Protein AF-A0A4Y3WJS7-F1 (afdb_monomer_lite)

pLDDT: mean 72.76, std 5.84, range [54.69, 83.44]

Sequence (71 aa):
MDIDELKSDLRSQVDAIVASTKQDDMNSLRESIDATPETLSALKAKGRNSAQVVAINIDKEGVLTLFTRAT

Radius of gyration: 11.82 Å; chains: 1; bounding box: 25×26×28 Å

Structure (mmCIF, N/CA/C/O backbone):
data_AF-A0A4Y3WJS7-F1
#
_entry.id   AF-A0A4Y3WJS7-F1
#
loop_
_atom_site.group_PDB
_atom_site.id
_atom_site.type_symbol
_atom_site.label_atom_id
_atom_site.label_alt_id
_atom_site.label_comp_id
_atom_site.label_asym_id
_atom_site.label_entity_id
_atom_site.label_seq_id
_atom_site.pdbx_PDB_ins_code
_atom_site.Cartn_x
_atom_site.Cartn_y
_atom_site.Cartn_z
_atom_site.occupancy
_atom_site.B_iso_or_equiv
_atom_site.auth_seq_id
_atom_site.auth_comp_id
_atom_site.auth_asym_id
_atom_site.auth_atom_id
_atom_site.pdbx_PDB_model_num
ATOM 1 N N . MET A 1 1 ? 1.743 -7.438 0.121 1.00 63.19 1 MET A N 1
ATOM 2 C CA . MET A 1 1 ? 1.149 -8.396 1.076 1.00 63.19 1 MET A CA 1
ATOM 3 C C . MET A 1 1 ? -0.347 -8.229 0.951 1.00 63.19 1 MET A C 1
ATOM 5 O O . MET A 1 1 ? -0.784 -7.081 0.895 1.00 63.19 1 MET A O 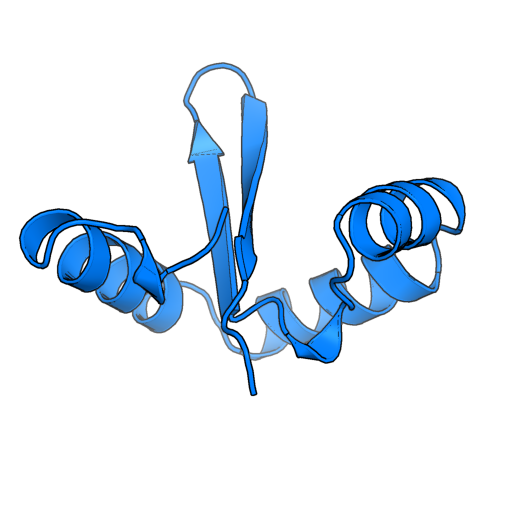1
ATOM 9 N N . ASP A 1 2 ? -1.105 -9.311 0.832 1.00 65.38 2 ASP A N 1
ATOM 10 C CA . ASP A 1 2 ? -2.547 -9.186 0.671 1.00 65.38 2 ASP A CA 1
ATOM 11 C C . ASP A 1 2 ? -3.226 -8.959 2.010 1.00 65.38 2 ASP A C 1
ATOM 13 O O . ASP A 1 2 ? -3.070 -9.737 2.949 1.00 65.38 2 ASP A O 1
ATOM 17 N N . ILE A 1 3 ? -3.995 -7.873 2.089 1.00 64.62 3 ILE A N 1
ATOM 18 C CA . ILE A 1 3 ? -4.809 -7.570 3.273 1.00 64.62 3 ILE A CA 1
ATOM 19 C C . ILE A 1 3 ? -5.809 -8.692 3.536 1.00 64.62 3 ILE A C 1
ATOM 21 O O . ILE A 1 3 ? -6.180 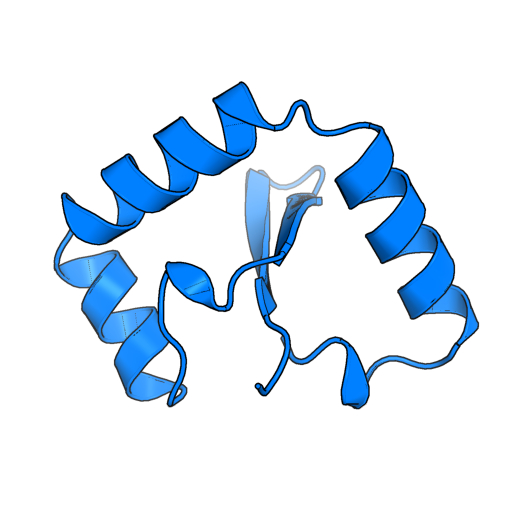-8.926 4.685 1.00 64.62 3 ILE A O 1
ATOM 25 N N . ASP A 1 4 ? -6.215 -9.409 2.487 1.00 67.62 4 ASP A N 1
ATOM 26 C CA . ASP A 1 4 ? -7.165 -10.500 2.627 1.00 67.62 4 ASP A CA 1
ATOM 27 C C . ASP A 1 4 ? -6.609 -11.725 3.356 1.00 67.62 4 ASP A C 1
ATOM 29 O O . ASP A 1 4 ? -7.333 -12.376 4.111 1.00 67.62 4 ASP A O 1
ATOM 33 N N . GLU A 1 5 ? -5.302 -11.956 3.227 1.00 65.25 5 GLU A N 1
ATOM 34 C CA . GLU A 1 5 ? -4.571 -13.021 3.917 1.00 65.25 5 GLU A CA 1
ATOM 35 C C . GLU A 1 5 ? -4.130 -12.619 5.337 1.00 65.25 5 GLU A C 1
ATOM 37 O O . GLU A 1 5 ? -3.695 -13.460 6.127 1.00 65.25 5 GLU A O 1
ATOM 42 N N . LEU A 1 6 ? -4.266 -11.338 5.700 1.00 65.25 6 LEU A N 1
ATOM 43 C CA . LEU A 1 6 ? -3.982 -10.852 7.046 1.00 65.25 6 LEU A CA 1
ATOM 44 C C . LEU A 1 6 ? -5.116 -11.228 8.015 1.00 65.25 6 LEU A C 1
ATOM 46 O O . LEU A 1 6 ? -6.299 -10.978 7.759 1.00 65.25 6 LEU A O 1
ATOM 50 N N . LYS A 1 7 ? -4.739 -11.769 9.185 1.00 66.31 7 LYS A N 1
ATOM 51 C CA . LYS A 1 7 ? -5.653 -11.955 10.328 1.00 66.31 7 LYS A CA 1
ATOM 52 C C . LYS A 1 7 ? -6.365 -10.637 10.659 1.00 66.31 7 LYS A C 1
ATOM 54 O O . LYS A 1 7 ? -5.775 -9.568 10.523 1.00 66.31 7 LYS A O 1
ATOM 59 N N . SER A 1 8 ? -7.608 -10.719 11.140 1.00 65.31 8 SER A N 1
ATOM 60 C CA . SER A 1 8 ? -8.466 -9.551 11.410 1.00 65.31 8 SER A CA 1
ATOM 61 C C . SER A 1 8 ? -7.798 -8.469 12.278 1.00 65.31 8 SER A C 1
ATOM 63 O O . SER A 1 8 ? -7.975 -7.286 12.010 1.00 65.31 8 SER A O 1
ATOM 65 N N . ASP A 1 9 ? -6.971 -8.855 13.253 1.00 60.25 9 ASP A N 1
ATOM 66 C CA . ASP A 1 9 ? -6.173 -7.926 14.073 1.00 60.25 9 ASP A CA 1
ATOM 67 C C . ASP A 1 9 ? -5.166 -7.087 13.272 1.00 60.25 9 ASP A C 1
ATOM 69 O O . ASP A 1 9 ? -4.923 -5.918 13.574 1.00 60.25 9 ASP A O 1
ATOM 73 N N . LEU A 1 10 ? -4.568 -7.673 12.234 1.00 66.81 10 LEU A N 1
ATOM 74 C CA . LEU A 1 10 ? -3.628 -6.972 11.363 1.00 66.81 10 LEU A CA 1
ATOM 75 C C . LEU A 1 10 ? -4.371 -6.099 10.349 1.00 66.81 10 LEU A C 1
ATOM 77 O O . LEU A 1 10 ? -3.887 -5.021 10.024 1.00 66.81 10 LEU A O 1
ATOM 81 N N . ARG A 1 11 ? -5.572 -6.501 9.908 1.00 67.06 11 ARG A N 1
ATOM 82 C CA . ARG A 1 11 ? -6.457 -5.655 9.086 1.00 67.06 11 ARG A CA 1
ATOM 83 C C . ARG A 1 11 ? -6.780 -4.334 9.780 1.00 67.06 11 ARG A C 1
ATOM 85 O O . ARG A 1 11 ? -6.624 -3.295 9.157 1.00 67.06 11 ARG A O 1
ATOM 92 N N . SER A 1 12 ? -7.140 -4.350 11.066 1.00 69.62 12 SER A N 1
ATOM 93 C CA . SER A 1 12 ? -7.420 -3.113 11.813 1.00 69.62 12 SER A CA 1
ATOM 94 C C . SER A 1 12 ? -6.198 -2.205 11.959 1.00 69.62 12 SER A C 1
ATOM 96 O O . SER A 1 12 ? -6.336 -0.987 11.885 1.00 69.62 12 SER A O 1
ATOM 98 N N . GLN A 1 13 ? -4.998 -2.771 12.125 1.00 66.31 13 GLN A N 1
ATOM 99 C CA . GLN A 1 13 ? -3.762 -1.981 12.104 1.00 66.31 13 GLN A CA 1
ATOM 100 C C . GLN A 1 13 ? -3.505 -1.378 10.725 1.00 66.31 13 GLN A C 1
ATOM 102 O O . GLN A 1 13 ? -3.125 -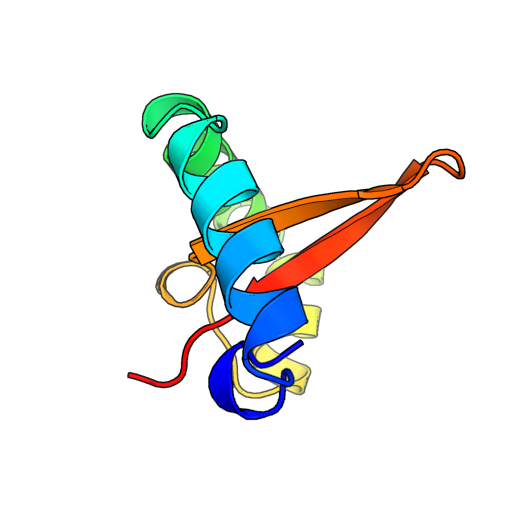0.215 10.631 1.00 66.31 13 GLN A O 1
ATOM 107 N N . VAL A 1 14 ? -3.753 -2.139 9.660 1.00 69.44 14 VAL A N 1
ATOM 108 C CA . VAL A 1 14 ? -3.632 -1.635 8.294 1.00 69.44 14 VAL A CA 1
ATOM 109 C C . VAL A 1 14 ? -4.645 -0.520 8.040 1.00 69.44 14 VAL A C 1
ATOM 111 O O . VAL A 1 14 ? -4.229 0.541 7.602 1.00 69.44 14 VAL A O 1
ATOM 114 N N . ASP A 1 15 ? -5.920 -0.684 8.390 1.00 68.69 15 ASP A N 1
ATOM 115 C CA . ASP A 1 15 ? -6.943 0.369 8.286 1.00 68.69 15 ASP A CA 1
ATOM 116 C C . ASP A 1 15 ? -6.575 1.626 9.083 1.00 68.69 15 ASP A C 1
ATOM 118 O O . ASP A 1 15 ? -6.743 2.737 8.590 1.00 68.69 15 ASP A O 1
ATOM 122 N N . ALA A 1 16 ? -6.005 1.481 10.282 1.00 70.75 16 ALA A N 1
ATOM 123 C CA . ALA A 1 16 ? -5.515 2.619 11.059 1.00 70.75 16 ALA A CA 1
ATOM 124 C C . ALA A 1 16 ? -4.347 3.336 10.361 1.00 70.75 16 ALA A C 1
ATOM 126 O O . ALA A 1 16 ? -4.281 4.565 10.367 1.00 70.75 16 ALA A O 1
ATOM 127 N N . ILE A 1 17 ? -3.450 2.586 9.716 1.00 68.69 17 ILE A N 1
ATOM 128 C CA . ILE A 1 17 ? -2.365 3.143 8.902 1.00 68.69 17 ILE A CA 1
ATOM 129 C C . ILE A 1 17 ? -2.929 3.833 7.655 1.00 68.69 17 ILE A C 1
ATOM 131 O O . ILE A 1 17 ? -2.484 4.931 7.336 1.00 68.69 17 ILE A O 1
ATOM 135 N N . VAL A 1 18 ? -3.931 3.255 6.985 1.00 66.50 18 VAL A N 1
ATOM 136 C CA . VAL A 1 18 ? -4.632 3.888 5.852 1.00 66.50 18 VAL A CA 1
ATOM 137 C C . VAL A 1 18 ? -5.305 5.180 6.289 1.00 66.50 18 VAL A C 1
ATOM 139 O O . VAL A 1 18 ? -5.160 6.192 5.619 1.00 66.50 18 VAL A O 1
ATOM 142 N N . ALA A 1 19 ? -6.003 5.165 7.421 1.00 66.25 19 ALA A N 1
ATOM 143 C CA . ALA A 1 19 ? -6.703 6.326 7.953 1.00 66.25 19 ALA A CA 1
ATOM 144 C C . ALA A 1 19 ? -5.740 7.426 8.423 1.00 66.25 19 ALA A C 1
ATOM 146 O O . ALA A 1 19 ? -6.058 8.610 8.323 1.00 66.25 19 ALA A O 1
ATOM 147 N N . SER A 1 20 ? -4.563 7.050 8.932 1.00 66.25 20 SER A N 1
ATOM 148 C CA . SER A 1 20 ? -3.532 8.006 9.346 1.00 66.25 20 SER A CA 1
ATOM 149 C C . SER A 1 20 ? -2.689 8.516 8.175 1.00 66.25 20 SER A C 1
ATOM 151 O O . SER A 1 20 ? -2.105 9.597 8.274 1.00 66.25 20 SER A O 1
ATOM 153 N N . THR A 1 21 ? -2.595 7.752 7.088 1.00 67.56 21 THR A N 1
ATOM 154 C CA . THR A 1 21 ? -1.901 8.159 5.866 1.00 67.56 21 THR A CA 1
ATOM 155 C C . THR A 1 21 ? -2.826 9.063 5.065 1.00 67.56 21 THR A C 1
ATOM 157 O O . THR A 1 21 ? -3.921 8.668 4.675 1.00 67.56 21 THR A O 1
ATOM 160 N N . LYS A 1 22 ? -2.404 10.300 4.797 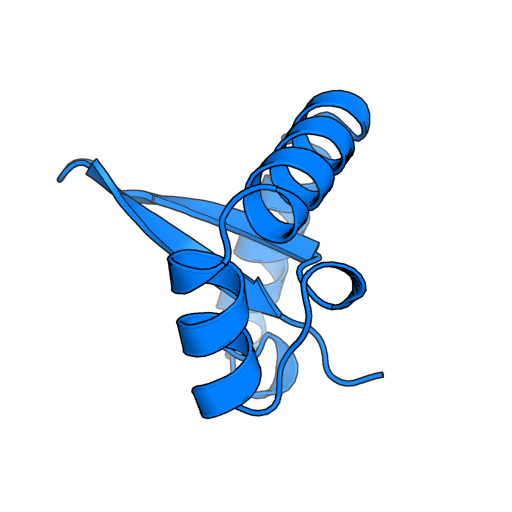1.00 70.44 22 LYS A N 1
ATOM 161 C CA . LYS A 1 22 ? -3.232 11.218 4.011 1.00 70.44 22 LYS A CA 1
ATOM 162 C C . LYS A 1 22 ? -3.397 10.679 2.591 1.00 70.44 22 LYS A C 1
ATOM 164 O O . LYS A 1 22 ? -2.474 10.123 1.997 1.00 70.44 22 LYS A O 1
ATOM 169 N N . GLN A 1 23 ? -4.586 10.879 2.035 1.00 69.31 23 GLN A N 1
ATOM 170 C CA . GLN A 1 23 ? -4.926 10.392 0.701 1.00 69.31 23 GLN A CA 1
ATOM 171 C C . GLN A 1 23 ? -4.016 10.993 -0.388 1.00 69.31 23 GLN A C 1
ATOM 173 O O . GLN A 1 23 ? -3.674 10.292 -1.336 1.00 69.31 23 GLN A O 1
ATOM 178 N N . ASP A 1 24 ? -3.572 12.244 -0.215 1.00 70.75 24 ASP A N 1
ATOM 179 C CA . ASP A 1 24 ? -2.580 12.912 -1.072 1.00 70.75 24 ASP A CA 1
ATOM 180 C C . ASP A 1 24 ? -1.209 12.224 -1.058 1.00 70.75 24 ASP A C 1
ATOM 182 O O . ASP A 1 24 ? -0.644 11.964 -2.121 1.00 70.75 24 ASP A O 1
ATOM 186 N N . ASP A 1 25 ? -0.704 11.855 0.125 1.00 75.19 25 ASP A N 1
ATOM 187 C CA . ASP A 1 25 ? 0.545 11.097 0.258 1.00 75.19 25 ASP A CA 1
ATOM 188 C C . ASP A 1 25 ? 0.425 9.734 -0.442 1.00 75.19 25 ASP A C 1
ATOM 190 O O . ASP A 1 25 ? 1.325 9.319 -1.169 1.00 75.19 25 ASP A O 1
ATOM 194 N N . MET A 1 26 ? -0.727 9.066 -0.311 1.00 77.38 26 MET A N 1
ATOM 195 C CA . MET A 1 26 ? -1.030 7.833 -1.048 1.00 77.38 26 MET A CA 1
ATOM 196 C C . MET A 1 26 ? -1.086 8.023 -2.562 1.00 77.38 26 MET A C 1
ATOM 198 O O . MET A 1 26 ? -0.667 7.132 -3.302 1.00 77.38 26 MET A O 1
ATOM 202 N N . ASN A 1 27 ? -1.607 9.149 -3.039 1.00 76.38 27 ASN A N 1
ATOM 203 C CA . ASN A 1 27 ? -1.694 9.420 -4.468 1.00 76.38 27 ASN A CA 1
ATOM 204 C C . ASN A 1 27 ? -0.307 9.684 -5.064 1.00 76.38 27 ASN A C 1
ATOM 206 O O . ASN A 1 27 ? 0.069 9.022 -6.028 1.00 76.38 27 ASN A O 1
ATOM 210 N N . SER A 1 28 ? 0.494 10.534 -4.412 1.00 79.00 28 SER A N 1
ATOM 211 C CA . SER A 1 28 ? 1.890 10.779 -4.802 1.00 79.00 28 SER A CA 1
ATOM 212 C C . SER A 1 28 ? 2.726 9.503 -4.777 1.00 79.00 28 SER A C 1
ATOM 214 O O . SER A 1 28 ? 3.589 9.304 -5.635 1.00 79.00 28 SER A O 1
ATOM 216 N N . LEU A 1 29 ? 2.471 8.603 -3.823 1.00 78.50 29 LEU A N 1
ATOM 217 C CA . LEU A 1 29 ? 3.175 7.329 -3.775 1.00 78.50 29 LEU A CA 1
ATOM 218 C C . LEU A 1 29 ? 2.786 6.421 -4.944 1.00 78.50 29 LEU A C 1
ATOM 220 O O . LEU A 1 29 ? 3.663 5.806 -5.544 1.00 78.50 29 LEU A O 1
ATOM 224 N N . ARG A 1 30 ? 1.495 6.349 -5.300 1.00 78.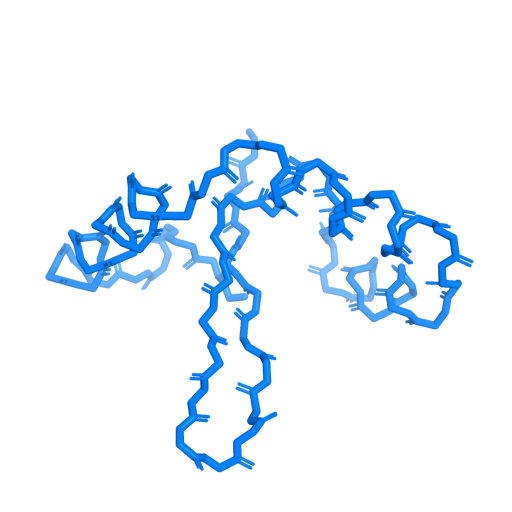62 30 ARG A N 1
ATOM 225 C CA . ARG A 1 30 ? 1.036 5.592 -6.477 1.00 78.62 30 ARG A CA 1
ATOM 226 C C . ARG A 1 30 ? 1.625 6.151 -7.764 1.00 78.62 30 ARG A C 1
ATOM 228 O O . ARG A 1 30 ? 2.114 5.367 -8.568 1.00 78.62 30 ARG A O 1
ATOM 235 N N . GLU A 1 31 ? 1.653 7.470 -7.917 1.00 81.69 31 GLU A N 1
ATOM 236 C CA . GLU A 1 31 ? 2.310 8.120 -9.055 1.00 81.69 31 GLU A CA 1
ATOM 237 C C . GLU A 1 31 ? 3.809 7.827 -9.086 1.00 81.69 31 GLU A C 1
ATOM 239 O O . GLU A 1 31 ? 4.342 7.501 -10.139 1.00 81.69 31 GLU A O 1
ATOM 244 N N . SER A 1 32 ? 4.490 7.861 -7.939 1.00 80.75 32 SER A N 1
ATOM 245 C CA . SER A 1 32 ? 5.916 7.522 -7.854 1.00 80.75 32 SER A CA 1
ATOM 246 C C . SER A 1 32 ? 6.180 6.054 -8.196 1.00 80.75 32 SER A C 1
ATOM 248 O O . SER A 1 32 ? 7.181 5.735 -8.837 1.00 80.75 32 SER A O 1
ATOM 250 N N . ILE A 1 33 ? 5.280 5.149 -7.800 1.00 79.25 33 ILE A N 1
ATOM 251 C CA . ILE A 1 33 ? 5.320 3.732 -8.173 1.00 79.25 33 ILE A CA 1
ATOM 252 C C . ILE A 1 33 ? 5.126 3.576 -9.683 1.00 79.25 33 ILE A C 1
ATOM 254 O O . ILE A 1 33 ? 5.891 2.843 -10.302 1.00 79.25 33 ILE A O 1
ATOM 258 N N . ASP A 1 34 ? 4.147 4.262 -10.277 1.00 79.12 34 ASP A N 1
ATOM 259 C CA . ASP A 1 34 ? 3.909 4.236 -11.726 1.00 79.12 34 ASP A CA 1
ATOM 260 C C . ASP A 1 34 ? 5.058 4.871 -12.521 1.00 79.12 34 ASP A C 1
ATOM 262 O O . ASP A 1 34 ? 5.425 4.393 -13.594 1.00 79.12 34 ASP A O 1
ATOM 266 N N . ALA A 1 35 ? 5.690 5.905 -11.967 1.00 83.44 35 ALA A N 1
ATOM 267 C CA . ALA A 1 35 ? 6.879 6.530 -12.532 1.00 83.44 35 ALA A CA 1
ATOM 268 C C . ALA A 1 35 ? 8.132 5.648 -12.395 1.00 83.44 35 ALA A C 1
ATOM 270 O O . ALA A 1 35 ? 9.095 5.842 -13.138 1.00 83.44 35 ALA A O 1
ATOM 271 N N . THR A 1 36 ? 8.130 4.674 -11.476 1.00 81.38 36 THR A N 1
ATOM 272 C CA . THR A 1 36 ? 9.268 3.783 -11.220 1.00 81.38 36 THR A CA 1
ATOM 273 C C . THR A 1 36 ? 9.006 2.387 -11.799 1.00 81.38 36 THR A C 1
ATOM 275 O O . THR A 1 36 ? 8.389 1.539 -11.144 1.00 81.38 36 THR A O 1
ATOM 278 N N . PRO A 1 37 ? 9.520 2.076 -13.003 1.00 76.94 37 PRO A N 1
ATOM 279 C CA . PRO A 1 37 ? 9.239 0.812 -13.684 1.00 76.94 37 PRO A CA 1
ATOM 280 C C . PRO A 1 37 ? 9.720 -0.423 -12.910 1.00 76.94 37 PRO A C 1
ATOM 282 O O . PRO A 1 37 ? 9.137 -1.497 -13.054 1.00 76.94 37 PRO A O 1
ATOM 285 N N . GLU A 1 38 ? 10.741 -0.288 -12.063 1.00 78.38 38 GLU A N 1
ATOM 286 C CA . GLU A 1 38 ? 11.252 -1.374 -11.219 1.00 78.38 38 GLU A CA 1
ATOM 287 C C . GLU A 1 38 ? 10.248 -1.759 -10.116 1.00 78.38 38 GLU A C 1
ATOM 289 O O . GLU A 1 38 ? 9.927 -2.936 -9.941 1.00 78.38 38 GLU A O 1
ATOM 294 N N . THR A 1 39 ? 9.642 -0.765 -9.458 1.00 74.00 39 THR A N 1
ATOM 295 C CA . THR A 1 39 ? 8.595 -0.962 -8.443 1.00 74.00 39 THR A CA 1
ATOM 296 C C . THR A 1 39 ? 7.307 -1.496 -9.062 1.00 74.00 39 THR A C 1
ATOM 298 O O . THR A 1 39 ? 6.700 -2.431 -8.536 1.00 74.00 39 THR A O 1
ATOM 301 N N . LEU A 1 40 ? 6.917 -0.960 -10.222 1.00 78.25 40 LEU A N 1
ATOM 302 C CA . LEU A 1 40 ? 5.815 -1.489 -11.029 1.00 78.25 40 LEU A CA 1
ATOM 303 C C . LEU A 1 40 ? 6.045 -2.951 -11.411 1.00 78.25 40 LEU A C 1
ATOM 305 O O . LEU A 1 40 ? 5.123 -3.758 -11.329 1.00 78.25 40 LEU A O 1
ATOM 309 N N . SER A 1 41 ? 7.263 -3.305 -11.821 1.00 79.19 41 SER A N 1
ATOM 310 C CA . SER A 1 41 ? 7.616 -4.677 -12.194 1.00 79.19 41 SER A CA 1
ATOM 311 C C . SER A 1 41 ? 7.595 -5.606 -10.986 1.00 79.19 41 SER A C 1
ATOM 313 O O . SER A 1 41 ? 7.074 -6.712 -11.093 1.00 79.19 41 SER A O 1
ATOM 315 N N . ALA A 1 42 ? 8.065 -5.156 -9.821 1.00 78.38 42 ALA A N 1
ATOM 316 C CA . ALA A 1 42 ? 7.983 -5.916 -8.575 1.00 78.38 42 ALA A CA 1
ATOM 317 C C . ALA A 1 42 ? 6.528 -6.153 -8.129 1.00 78.38 42 ALA A C 1
ATOM 319 O O . ALA A 1 42 ? 6.186 -7.250 -7.683 1.00 78.38 42 ALA A O 1
ATOM 320 N N . LEU A 1 43 ? 5.651 -5.157 -8.291 1.00 76.31 43 LEU A N 1
ATOM 321 C CA . LEU A 1 43 ? 4.215 -5.291 -8.028 1.00 76.31 43 LEU A CA 1
ATOM 322 C C . LEU A 1 43 ? 3.548 -6.232 -9.036 1.00 76.31 43 LEU A C 1
ATOM 324 O O . LEU A 1 43 ? 2.854 -7.166 -8.631 1.00 76.31 43 LEU A O 1
ATOM 328 N N . LYS A 1 44 ? 3.825 -6.058 -10.333 1.00 77.69 44 LYS A N 1
ATOM 329 C CA . LYS A 1 44 ? 3.302 -6.916 -11.407 1.00 77.69 44 LYS A CA 1
ATOM 330 C C . LYS A 1 44 ? 3.791 -8.356 -11.299 1.00 77.69 44 LYS A C 1
ATOM 332 O O . LYS A 1 44 ? 3.011 -9.266 -11.557 1.00 77.69 44 LYS A O 1
ATOM 337 N N . ALA A 1 45 ? 5.029 -8.583 -10.865 1.00 78.56 45 ALA A N 1
ATOM 338 C CA . ALA A 1 45 ? 5.568 -9.917 -10.596 1.00 78.56 45 ALA A CA 1
ATOM 339 C C . ALA A 1 45 ? 4.797 -10.637 -9.479 1.00 78.56 45 ALA A C 1
ATOM 341 O O . ALA A 1 45 ? 4.713 -11.861 -9.476 1.00 78.56 45 ALA A O 1
ATOM 342 N N . LYS A 1 46 ? 4.185 -9.878 -8.562 1.00 71.69 46 LYS A N 1
ATOM 343 C CA . LYS A 1 46 ? 3.256 -10.394 -7.549 1.00 71.69 46 LYS A CA 1
ATOM 344 C C . LYS A 1 46 ? 1.787 -10.368 -7.993 1.00 71.69 46 LYS A C 1
ATOM 346 O O . LYS A 1 46 ? 0.911 -10.624 -7.176 1.00 71.69 46 LYS A O 1
ATOM 351 N N . GLY A 1 47 ? 1.502 -10.052 -9.259 1.00 73.50 47 GLY A N 1
ATOM 352 C CA . GLY A 1 47 ? 0.141 -9.957 -9.797 1.00 73.50 47 GLY A CA 1
ATOM 353 C C . GLY A 1 47 ? -0.653 -8.753 -9.280 1.00 73.50 47 GLY A C 1
ATOM 354 O O . GLY A 1 47 ? -1.882 -8.777 -9.299 1.00 73.50 47 GLY A O 1
ATOM 355 N N . ARG A 1 48 ? 0.030 -7.715 -8.787 1.00 79.00 48 ARG A N 1
ATOM 356 C CA . ARG A 1 48 ? -0.576 -6.510 -8.209 1.00 79.00 48 ARG A CA 1
ATOM 357 C C . ARG A 1 48 ? -0.234 -5.265 -9.022 1.00 79.00 48 ARG A C 1
ATOM 359 O O . ARG A 1 48 ? 0.735 -5.240 -9.778 1.00 79.00 48 ARG A O 1
ATOM 366 N N . ASN A 1 49 ? -1.029 -4.214 -8.853 1.00 79.88 49 ASN A N 1
ATOM 367 C CA . ASN A 1 49 ? -0.783 -2.899 -9.444 1.00 79.88 49 ASN A CA 1
ATOM 368 C C . ASN A 1 49 ? -0.774 -1.786 -8.377 1.00 79.88 49 ASN A C 1
ATOM 370 O O . ASN A 1 49 ? -1.180 -1.998 -7.234 1.00 79.88 49 ASN A O 1
ATOM 374 N N . SER A 1 50 ? -0.294 -0.601 -8.755 1.00 73.94 50 SER A N 1
ATOM 375 C CA . SER A 1 50 ? -0.258 0.609 -7.918 1.00 73.94 50 SER A CA 1
ATOM 376 C C . SER A 1 50 ? -1.646 1.006 -7.396 1.00 73.94 50 SER A C 1
ATOM 378 O O . SER A 1 50 ? -1.786 1.378 -6.232 1.00 73.94 50 SER A O 1
ATOM 380 N N . ALA A 1 51 ? -2.699 0.857 -8.204 1.00 75.69 51 ALA A N 1
ATOM 381 C CA . ALA A 1 51 ? -4.078 1.158 -7.809 1.00 75.69 51 ALA A CA 1
ATOM 382 C C . ALA A 1 51 ? -4.624 0.223 -6.711 1.00 75.69 51 ALA A C 1
ATOM 384 O O . ALA A 1 51 ? -5.479 0.625 -5.924 1.00 75.69 51 ALA A O 1
ATOM 385 N N . GLN A 1 52 ? -4.108 -1.003 -6.620 1.00 75.94 52 GLN A N 1
ATOM 386 C CA . GLN A 1 52 ? -4.471 -1.992 -5.603 1.00 75.94 52 GLN A CA 1
ATOM 387 C C . GLN A 1 52 ? -3.736 -1.793 -4.281 1.00 75.94 52 GLN A C 1
ATOM 389 O O . GLN A 1 52 ? -4.125 -2.408 -3.288 1.00 75.94 52 GLN A O 1
ATOM 394 N N . VAL A 1 53 ? -2.689 -0.965 -4.240 1.00 79.56 53 VAL A N 1
ATOM 395 C CA . VAL A 1 53 ? -2.055 -0.554 -2.984 1.00 79.56 53 VAL A CA 1
ATOM 396 C C . VAL A 1 53 ? -3.082 0.245 -2.204 1.00 79.56 53 VAL A C 1
ATOM 398 O O . VAL A 1 53 ? -3.632 1.196 -2.742 1.00 79.56 53 VAL A O 1
ATOM 401 N N . VAL A 1 54 ? -3.363 -0.122 -0.961 1.00 75.25 54 VAL A N 1
ATOM 402 C CA . VAL A 1 54 ? -4.292 0.630 -0.102 1.00 75.25 54 VAL A CA 1
ATOM 403 C C . VAL A 1 54 ? -3.626 1.144 1.163 1.00 75.25 54 VAL A C 1
ATOM 405 O O . VAL A 1 54 ? -4.117 2.113 1.722 1.00 75.25 54 VAL A O 1
ATOM 408 N N . ALA A 1 55 ? -2.496 0.559 1.567 1.00 73.62 55 ALA A N 1
ATOM 409 C CA . ALA A 1 55 ? -1.691 1.040 2.680 1.00 73.62 55 ALA A CA 1
ATOM 410 C C . ALA A 1 55 ? -0.205 0.817 2.412 1.00 73.62 55 ALA A C 1
ATOM 412 O O . ALA A 1 55 ? 0.179 -0.090 1.666 1.00 73.62 55 ALA A O 1
ATOM 413 N N . ILE A 1 56 ? 0.624 1.588 3.106 1.00 73.44 56 ILE A N 1
ATOM 414 C CA . ILE A 1 56 ? 2.058 1.339 3.211 1.00 73.44 56 ILE A CA 1
ATOM 415 C C . ILE A 1 56 ? 2.463 1.388 4.672 1.00 73.44 56 ILE A C 1
ATOM 417 O O . ILE A 1 56 ? 1.950 2.201 5.434 1.00 73.44 56 ILE A O 1
ATOM 421 N N . ASN A 1 57 ? 3.401 0.542 5.058 1.00 70.38 57 ASN A N 1
ATOM 422 C CA . ASN A 1 57 ? 4.074 0.656 6.339 1.00 70.38 57 ASN A CA 1
ATOM 423 C C . ASN A 1 57 ? 5.575 0.729 6.083 1.00 70.38 57 ASN A C 1
ATOM 425 O O . ASN A 1 57 ? 6.080 0.021 5.216 1.00 70.38 57 ASN A O 1
ATOM 429 N N . ILE A 1 58 ? 6.263 1.613 6.794 1.00 69.56 58 ILE A N 1
ATOM 430 C CA . ILE A 1 58 ? 7.719 1.655 6.805 1.00 69.56 58 ILE A CA 1
ATOM 431 C C . ILE A 1 58 ? 8.134 1.235 8.205 1.00 69.56 58 ILE A C 1
ATOM 433 O O . ILE A 1 58 ? 7.866 1.946 9.176 1.00 69.56 58 ILE A O 1
ATOM 437 N N . ASP A 1 59 ? 8.758 0.069 8.297 1.00 72.00 59 ASP A N 1
ATOM 438 C CA . ASP A 1 59 ? 9.262 -0.439 9.564 1.00 72.00 59 ASP A CA 1
ATOM 439 C C . ASP A 1 59 ? 10.445 0.401 10.062 1.00 72.00 59 ASP A C 1
ATOM 441 O O . ASP A 1 59 ? 11.065 1.160 9.313 1.00 72.00 59 ASP A O 1
ATOM 445 N N . LYS A 1 60 ? 10.809 0.245 11.341 1.00 72.44 60 LYS A N 1
ATOM 446 C CA . LYS A 1 60 ? 11.933 0.980 11.967 1.00 72.44 60 LYS A CA 1
ATOM 447 C C . LYS A 1 60 ? 13.282 0.749 11.277 1.00 72.44 60 LYS A C 1
ATOM 449 O O . LYS A 1 60 ? 14.206 1.534 11.458 1.00 72.44 60 LYS A O 1
ATOM 454 N N . GLU A 1 61 ? 13.378 -0.317 10.493 1.00 76.56 61 GLU A N 1
ATOM 455 C CA . GLU A 1 61 ? 14.538 -0.677 9.678 1.00 76.56 61 GLU A CA 1
ATOM 456 C C . GLU A 1 61 ? 14.540 0.015 8.300 1.00 76.56 61 GLU A C 1
ATOM 458 O O . GLU A 1 61 ? 15.448 -0.194 7.503 1.00 76.56 61 GLU A O 1
ATOM 463 N N . GLY A 1 62 ? 13.536 0.847 7.999 1.00 70.19 62 GLY A N 1
ATOM 464 C CA . GLY A 1 62 ? 13.380 1.520 6.706 1.00 70.19 62 GLY A CA 1
ATOM 465 C C . GLY A 1 62 ? 12.795 0.625 5.611 1.00 70.19 62 GLY A C 1
ATOM 466 O O . GLY A 1 62 ? 12.784 1.010 4.443 1.00 70.19 62 GLY A O 1
ATOM 467 N N . VAL A 1 63 ? 12.302 -0.565 5.968 1.00 76.38 63 VAL A N 1
ATOM 468 C CA . VAL A 1 63 ? 11.688 -1.498 5.019 1.00 76.38 63 VAL A CA 1
ATOM 469 C C . VAL A 1 63 ? 10.273 -1.039 4.705 1.00 76.38 63 VAL A C 1
ATOM 471 O O . VAL A 1 63 ? 9.412 -0.994 5.581 1.00 76.38 63 VAL A O 1
ATOM 474 N N . LEU A 1 64 ? 10.035 -0.727 3.433 1.00 72.19 64 LEU A N 1
ATOM 475 C CA . LEU A 1 64 ? 8.721 -0.350 2.938 1.00 72.19 64 LEU A CA 1
ATOM 476 C C . LEU A 1 64 ? 7.909 -1.603 2.584 1.00 72.19 64 LEU A C 1
ATOM 478 O O . LEU A 1 64 ? 8.243 -2.355 1.667 1.00 72.19 64 LEU A O 1
ATOM 482 N N . THR A 1 65 ? 6.803 -1.795 3.292 1.00 77.25 65 THR A N 1
ATOM 483 C CA . THR A 1 65 ? 5.819 -2.850 3.060 1.00 77.25 65 THR A CA 1
ATOM 484 C C . THR A 1 65 ? 4.574 -2.263 2.411 1.00 77.25 65 THR A C 1
ATOM 486 O O . THR A 1 65 ? 3.899 -1.408 2.980 1.00 77.25 65 THR A O 1
ATOM 489 N N . LEU A 1 66 ? 4.242 -2.761 1.220 1.00 76.50 66 LEU A N 1
ATOM 490 C CA . LEU A 1 66 ? 3.023 -2.400 0.496 1.00 76.50 66 LEU A CA 1
ATOM 491 C C . LEU A 1 66 ? 1.909 -3.399 0.807 1.00 76.50 66 LEU A C 1
ATOM 493 O O . LEU A 1 66 ? 2.058 -4.616 0.603 1.00 76.50 66 LEU A O 1
ATOM 497 N N . PHE A 1 67 ? 0.772 -2.869 1.241 1.00 77.94 67 PHE A N 1
ATOM 498 C CA . PHE A 1 67 ? -0.454 -3.628 1.427 1.00 77.94 67 PHE A CA 1
ATOM 499 C C . PHE A 1 67 ? -1.352 -3.440 0.221 1.00 77.94 67 PHE A C 1
ATOM 501 O O . PHE A 1 67 ? -1.734 -2.319 -0.122 1.00 77.94 67 PHE A O 1
ATOM 508 N N . THR A 1 68 ? -1.684 -4.555 -0.416 1.00 77.44 68 THR A N 1
ATOM 509 C CA . THR A 1 68 ? -2.544 -4.588 -1.591 1.00 77.44 68 THR A CA 1
ATOM 510 C C . THR A 1 68 ? -3.862 -5.259 -1.251 1.00 77.44 68 THR A C 1
ATOM 512 O O . THR A 1 68 ? -3.910 -6.170 -0.421 1.00 77.44 68 THR A O 1
ATOM 515 N N . ARG A 1 69 ? -4.938 -4.814 -1.893 1.00 70.12 69 ARG A N 1
ATOM 516 C CA . ARG A 1 69 ? -6.244 -5.466 -1.821 1.00 70.12 69 ARG A CA 1
ATOM 517 C C . ARG A 1 69 ? -6.603 -5.996 -3.203 1.00 70.12 69 ARG A C 1
ATOM 519 O O . ARG A 1 69 ? -6.552 -5.250 -4.182 1.00 70.12 69 ARG A O 1
ATOM 526 N N . ALA A 1 70 ? -6.931 -7.285 -3.275 1.00 65.06 70 ALA A N 1
ATOM 527 C CA . ALA A 1 70 ? -7.528 -7.858 -4.472 1.00 65.06 70 ALA A CA 1
ATOM 528 C C . ALA A 1 70 ? -8.861 -7.144 -4.738 1.00 65.06 70 ALA A C 1
ATOM 530 O O . ALA A 1 70 ? -9.616 -6.873 -3.805 1.00 65.06 70 ALA A O 1
ATOM 531 N N . THR A 1 71 ? -9.076 -6.750 -5.989 1.00 54.69 71 THR A N 1
ATOM 532 C CA . THR A 1 71 ? -10.308 -6.088 -6.432 1.00 54.69 71 THR A CA 1
ATOM 533 C C . THR A 1 71 ? -11.391 -7.123 -6.678 1.00 54.69 71 THR A C 1
ATOM 535 O O . THR A 1 71 ? -11.025 -8.212 -7.176 1.00 54.69 71 THR A O 1
#

Foldseek 3Di:
DELVPDDPVVVVVQVVQLVVQDVVNLVVVLVVCVVDVVSQVVQVVVVHHSVQFRGWDQDPVRDIDTYGYD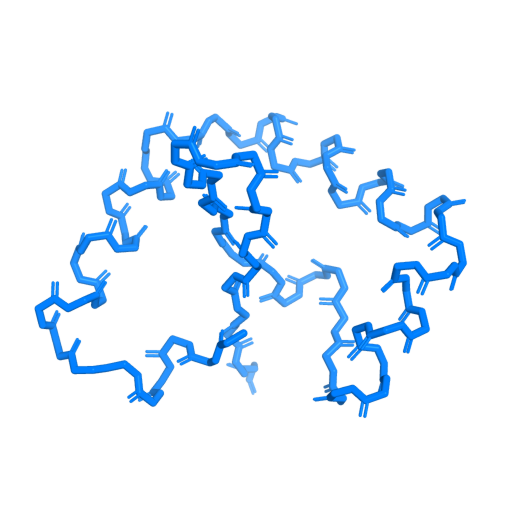D

Organism: Nitrobacter winogradskyi (NCBI:txid913)

Secondary structure (DSSP, 8-state):
-BGGGS-HHHHHHHHHHHHHS-HHHHHHHHHHHHH-HHHHHHHHHTT--GGGEEEEEE-TT--EEEEE---